Protein AF-A0A2V6BS61-F1 (afdb_monomer)

Mean predicted aligned error: 2.3 Å

pLDDT: mean 97.75, std 1.43, range [87.94, 98.88]

Sequence (142 aa):
MKAAQISKPGGNWELVERDIPEPGPGQVRVKVEACGICHSDVLVKDGLWPGLQYPRVPGHEIAGRVDTVGDRVTNWKKGERVGVGWHGGHDFVCEQCRRGDFGMCINRKVTGIDFDGGYAEYMIAPAEALAVIPDELPAEEA

Solvent-accessible surface area (backbone atoms only — not comparable to full-atom values): 7542 Å² total; per-residue (Å²): 75,54,31,41,28,31,67,42,63,68,44,66,84,41,83,42,79,44,81,80,79,80,43,50,73,41,19,26,20,30,36,46,73,28,53,53,87,60,79,71,48,47,36,57,40,56,54,71,47,91,86,62,59,66,67,31,24,32,30,33,42,24,18,28,27,31,64,43,68,14,53,89,51,81,90,68,56,65,68,44,42,32,30,36,37,54,56,33,31,58,72,70,70,48,74,38,28,66,73,68,40,45,93,63,23,91,69,48,37,35,36,17,50,78,44,52,16,34,39,23,50,56,32,64,42,38,58,86,26,56,39,84,45,66,92,85,55,53,44,88,77,97

Radius of gyration: 14.66 Å; Cα contacts (8 Å, |Δi|>4): 361; chains: 1; bounding box: 36×37×38 Å

Structure (mmCIF, N/CA/C/O backbone):
data_AF-A0A2V6BS61-F1
#
_entry.id   AF-A0A2V6BS61-F1
#
loop_
_atom_site.group_PDB
_atom_site.id
_atom_site.type_symbol
_atom_site.label_atom_id
_atom_site.label_alt_id
_atom_site.label_comp_id
_atom_site.label_asym_id
_atom_site.label_entity_id
_atom_site.label_seq_id
_atom_site.pdbx_PDB_ins_code
_atom_site.Cartn_x
_atom_site.Cartn_y
_atom_site.Cartn_z
_atom_site.occupancy
_atom_site.B_iso_or_equiv
_atom_site.auth_seq_id
_atom_site.auth_comp_id
_atom_site.auth_asym_id
_atom_site.auth_atom_id
_atom_site.pdbx_PDB_model_num
ATOM 1 N N . MET A 1 1 ? 2.908 14.577 4.934 1.00 98.19 1 MET A N 1
ATOM 2 C CA . MET A 1 1 ? 3.343 13.248 5.391 1.00 98.19 1 MET A CA 1
ATOM 3 C C . MET A 1 1 ? 4.563 12.867 4.604 1.00 98.19 1 MET A C 1
ATOM 5 O O . MET A 1 1 ? 4.603 13.073 3.391 1.00 98.19 1 MET A O 1
ATOM 9 N N . LYS A 1 2 ? 5.547 12.315 5.297 1.00 98.75 2 LYS A N 1
ATOM 10 C CA . LYS A 1 2 ? 6.793 11.868 4.696 1.00 98.75 2 LYS A CA 1
ATOM 11 C C . LYS A 1 2 ? 6.579 10.560 3.950 1.00 98.75 2 LYS A C 1
ATOM 13 O O . LYS A 1 2 ? 5.910 9.649 4.440 1.00 98.75 2 LYS A O 1
ATOM 18 N N . ALA A 1 3 ? 7.176 10.478 2.771 1.00 98.81 3 ALA A N 1
ATOM 19 C CA . ALA A 1 3 ? 7.232 9.273 1.962 1.00 98.81 3 ALA A CA 1
ATOM 20 C C . ALA A 1 3 ? 8.607 9.161 1.302 1.00 98.81 3 ALA A C 1
ATOM 22 O O . ALA A 1 3 ? 9.168 10.165 0.866 1.00 98.81 3 ALA A O 1
ATOM 23 N N . ALA A 1 4 ? 9.138 7.946 1.213 1.00 98.56 4 ALA A N 1
ATOM 24 C CA . ALA A 1 4 ? 10.281 7.624 0.378 1.00 98.56 4 ALA A CA 1
ATOM 25 C C . ALA A 1 4 ? 9.767 7.074 -0.958 1.00 98.56 4 ALA A C 1
ATOM 27 O O . ALA A 1 4 ? 9.133 6.020 -1.014 1.00 98.56 4 ALA A O 1
ATOM 28 N N . GLN A 1 5 ? 10.024 7.802 -2.040 1.00 98.44 5 GLN A N 1
ATOM 29 C CA . GLN A 1 5 ? 9.566 7.440 -3.379 1.00 98.44 5 GLN A CA 1
ATOM 30 C C . GLN A 1 5 ? 10.728 7.239 -4.350 1.00 98.44 5 GLN A C 1
ATOM 32 O O . GLN A 1 5 ? 11.849 7.697 -4.124 1.00 98.44 5 GLN A O 1
ATOM 37 N N . ILE A 1 6 ? 10.419 6.596 -5.472 1.00 98.44 6 ILE A N 1
ATOM 38 C CA . ILE A 1 6 ? 11.240 6.572 -6.679 1.00 98.44 6 ILE A CA 1
ATOM 39 C C . ILE A 1 6 ? 10.473 7.318 -7.770 1.00 98.44 6 ILE A C 1
ATOM 41 O O . ILE A 1 6 ? 9.297 7.039 -8.000 1.00 98.44 6 ILE A O 1
ATOM 45 N N . SER A 1 7 ? 11.130 8.255 -8.455 1.00 98.12 7 SER A N 1
ATOM 46 C CA . SER A 1 7 ? 10.489 9.094 -9.483 1.00 98.12 7 SER A CA 1
ATOM 47 C C . SER A 1 7 ? 10.656 8.577 -10.917 1.00 98.12 7 SER A C 1
ATOM 49 O O . SER A 1 7 ? 9.961 9.037 -11.820 1.00 98.12 7 SER A O 1
ATOM 51 N N . LYS A 1 8 ? 11.573 7.630 -11.152 1.00 97.94 8 LYS A N 1
ATOM 52 C CA . LYS A 1 8 ? 11.809 6.984 -12.456 1.00 97.94 8 LYS A CA 1
ATOM 53 C C . LYS A 1 8 ? 12.625 5.690 -12.302 1.00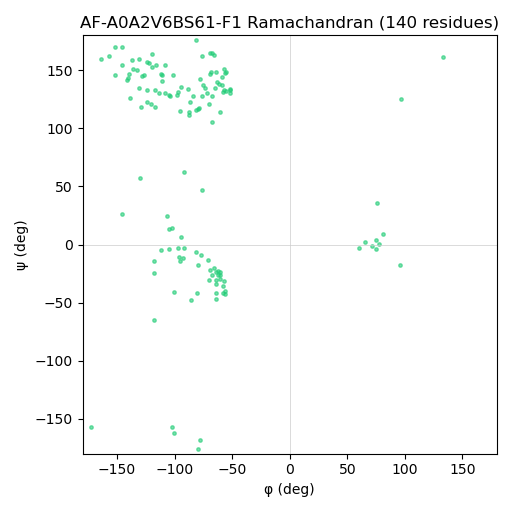 97.94 8 LYS A C 1
ATOM 55 O O . LYS A 1 8 ? 13.362 5.588 -11.318 1.00 97.94 8 LYS A O 1
ATOM 60 N N . PRO A 1 9 ? 12.592 4.763 -13.280 1.00 98.00 9 PRO A N 1
ATOM 61 C CA . PRO A 1 9 ? 13.443 3.571 -13.275 1.00 98.00 9 PRO A CA 1
ATOM 62 C C . PRO A 1 9 ? 14.922 3.915 -13.077 1.00 98.00 9 PRO A C 1
ATOM 64 O O . PRO A 1 9 ? 15.440 4.848 -13.698 1.00 98.00 9 PRO A O 1
ATOM 67 N N . GLY A 1 10 ? 15.599 3.193 -12.186 1.00 97.81 10 GLY A N 1
ATOM 68 C CA . GLY A 1 10 ? 17.002 3.421 -11.842 1.00 97.81 10 GLY A CA 1
ATOM 69 C C . GLY A 1 10 ? 17.258 4.697 -11.025 1.00 97.81 10 GLY A C 1
ATOM 70 O O . GLY A 1 10 ? 18.397 4.935 -10.631 1.00 97.81 10 GLY A O 1
ATOM 71 N N . GLY A 1 11 ? 16.229 5.494 -10.712 1.00 96.62 11 GLY A N 1
ATOM 72 C CA . GLY A 1 11 ? 16.335 6.739 -9.944 1.00 96.62 11 GLY A CA 1
ATOM 73 C C . GLY A 1 11 ? 16.737 6.532 -8.482 1.00 96.62 11 GLY A C 1
ATOM 74 O O . GLY A 1 11 ? 16.681 5.417 -7.973 1.00 96.62 11 GLY A O 1
ATOM 75 N N . ASN A 1 12 ? 17.156 7.601 -7.805 1.00 97.00 12 ASN A N 1
ATOM 76 C CA . ASN A 1 12 ? 17.484 7.556 -6.378 1.00 97.00 12 ASN A CA 1
ATOM 77 C C . ASN A 1 12 ? 16.217 7.533 -5.515 1.00 97.00 12 ASN A C 1
ATOM 79 O O . ASN A 1 12 ? 15.143 7.922 -5.969 1.00 97.00 12 ASN A O 1
ATOM 83 N N . TRP A 1 13 ? 16.380 7.120 -4.260 1.00 96.69 13 TRP A N 1
ATOM 84 C CA . TRP A 1 13 ? 15.373 7.311 -3.223 1.00 96.69 13 TRP A CA 1
ATOM 85 C C . TRP A 1 13 ? 15.222 8.793 -2.894 1.00 96.69 13 TRP A C 1
ATOM 87 O O . TRP A 1 13 ? 16.205 9.477 -2.604 1.00 96.69 13 TRP A O 1
ATOM 97 N N . GLU A 1 14 ? 13.985 9.271 -2.930 1.00 98.44 14 GLU A N 1
ATOM 98 C CA . GLU A 1 14 ? 13.626 10.656 -2.659 1.00 98.44 14 GLU A CA 1
ATOM 99 C C . GLU A 1 14 ? 12.718 10.702 -1.432 1.00 98.44 14 GLU A C 1
ATOM 101 O O . GLU A 1 14 ? 11.621 10.143 -1.447 1.00 98.44 14 GLU A O 1
ATOM 106 N N . LEU A 1 15 ? 13.168 11.374 -0.370 1.00 98.62 15 LEU A N 1
ATOM 107 C CA . LEU A 1 15 ? 12.305 11.701 0.760 1.00 98.62 15 LEU A CA 1
ATOM 108 C C . LEU A 1 15 ? 11.493 12.949 0.406 1.00 98.62 15 LEU A C 1
ATOM 110 O O . LEU A 1 15 ? 12.060 14.025 0.213 1.00 98.62 15 LEU A O 1
ATOM 114 N N . VAL A 1 16 ? 10.175 12.799 0.327 1.00 98.69 16 VAL A N 1
ATOM 115 C CA . VAL A 1 16 ? 9.241 13.856 -0.075 1.00 98.69 16 VAL A CA 1
ATOM 116 C C . VAL A 1 16 ? 8.170 14.081 0.988 1.00 98.69 16 VAL A C 1
ATOM 118 O O . VAL A 1 16 ? 7.862 13.188 1.777 1.00 98.69 16 VAL A O 1
ATOM 121 N N . GLU A 1 17 ? 7.572 15.270 0.978 1.00 98.69 17 GLU A N 1
ATOM 122 C CA . GLU A 1 17 ? 6.322 15.554 1.687 1.00 98.69 17 GLU A CA 1
ATOM 123 C C . GLU A 1 17 ? 5.151 15.442 0.705 1.00 98.69 17 GLU A C 1
ATOM 125 O O . GLU A 1 17 ? 5.188 16.012 -0.387 1.00 98.69 17 GLU A O 1
ATOM 130 N N . ARG A 1 18 ? 4.110 14.705 1.092 1.00 97.75 18 ARG A N 1
ATOM 131 C CA . ARG A 1 18 ? 2.860 14.529 0.337 1.00 97.75 18 ARG A CA 1
ATOM 132 C C . ARG A 1 18 ? 1.653 14.766 1.238 1.00 97.75 18 ARG A C 1
ATOM 134 O O . ARG A 1 18 ? 1.755 14.650 2.462 1.00 97.75 18 ARG A O 1
ATOM 141 N N . ASP A 1 19 ? 0.506 15.053 0.642 1.00 98.31 19 ASP A N 1
ATOM 142 C CA . ASP A 1 19 ? -0.760 15.055 1.373 1.00 98.31 19 ASP A CA 1
ATOM 143 C C . ASP A 1 19 ? -1.084 13.646 1.884 1.00 98.31 19 ASP A C 1
ATOM 145 O O . ASP A 1 19 ? -0.719 12.646 1.258 1.00 98.31 19 ASP A O 1
ATOM 149 N N . ILE A 1 20 ? -1.763 13.559 3.029 1.00 98.50 20 ILE A N 1
ATOM 150 C CA . ILE A 1 20 ? -2.269 12.277 3.528 1.00 98.50 20 ILE A CA 1
ATOM 151 C C . ILE A 1 20 ? -3.421 11.855 2.600 1.00 98.50 20 ILE A C 1
ATOM 153 O O . ILE A 1 20 ? -4.387 12.609 2.478 1.00 98.50 20 ILE A O 1
ATOM 157 N N . PRO A 1 21 ? -3.349 10.689 1.932 1.00 97.25 21 PRO A N 1
ATOM 158 C CA . PRO A 1 21 ? -4.386 10.273 0.991 1.00 97.25 21 PRO A CA 1
ATOM 159 C C . PRO A 1 21 ? -5.685 9.942 1.730 1.00 97.25 21 PRO A C 1
ATOM 161 O O . PRO A 1 21 ? -5.636 9.418 2.837 1.00 97.25 21 PRO A O 1
ATOM 164 N N . GLU A 1 22 ? -6.847 10.190 1.131 1.00 98.25 22 GLU A N 1
ATOM 165 C CA . GLU A 1 22 ? -8.138 9.755 1.684 1.00 98.25 22 GLU A CA 1
ATOM 166 C C . GLU A 1 22 ? -8.553 8.400 1.083 1.00 98.25 22 GLU A C 1
ATOM 168 O O . GLU A 1 22 ? -8.412 8.212 -0.130 1.00 98.25 22 GLU A O 1
ATOM 173 N N . PRO A 1 23 ? -9.047 7.439 1.888 1.00 98.50 23 PRO A N 1
ATOM 174 C CA . PRO A 1 23 ? -9.494 6.153 1.367 1.00 98.50 23 PRO A CA 1
ATOM 175 C C . PRO A 1 23 ? -10.807 6.298 0.586 1.00 98.50 23 PRO A C 1
ATOM 177 O O . PRO A 1 23 ? -11.782 6.868 1.076 1.00 98.50 23 PRO A O 1
ATOM 180 N N . GLY A 1 24 ? -10.852 5.736 -0.622 1.00 98.25 24 GLY A N 1
ATOM 181 C CA . GLY A 1 24 ? -12.083 5.587 -1.396 1.00 98.25 24 GLY A CA 1
ATOM 182 C C . GLY A 1 24 ? -12.940 4.393 -0.947 1.00 98.25 24 GLY A C 1
ATOM 183 O O . GLY A 1 24 ? -12.600 3.690 0.009 1.00 98.25 24 GLY A O 1
ATOM 184 N N . PRO A 1 25 ? -14.055 4.111 -1.647 1.00 98.12 25 PRO A N 1
ATOM 185 C CA . PRO A 1 25 ? -14.900 2.964 -1.334 1.00 98.12 25 PRO A CA 1
ATOM 186 C C . PRO A 1 25 ? -14.129 1.637 -1.377 1.00 98.12 25 PRO A C 1
ATOM 188 O O . PRO A 1 25 ? -13.408 1.369 -2.336 1.00 98.12 25 PRO A O 1
ATOM 191 N N . GLY A 1 26 ? -14.299 0.798 -0.354 1.00 98.06 26 GLY A N 1
ATOM 192 C CA . GLY A 1 26 ? -13.603 -0.484 -0.206 1.00 98.06 26 GLY A CA 1
ATOM 193 C C . GLY A 1 26 ? -12.132 -0.366 0.205 1.00 98.06 26 GLY A C 1
ATOM 194 O O . GLY A 1 26 ? -11.446 -1.381 0.284 1.00 98.06 26 GLY A O 1
ATOM 195 N N . GLN A 1 27 ? -11.633 0.843 0.470 1.00 98.69 27 GLN A N 1
ATOM 196 C CA . GLN A 1 27 ? -10.240 1.076 0.836 1.00 98.69 27 GLN A CA 1
ATOM 197 C C . GLN A 1 27 ? -10.091 1.456 2.307 1.00 98.69 27 GLN A C 1
ATOM 199 O O . GLN A 1 27 ? -10.985 2.022 2.935 1.00 98.69 27 GLN A O 1
ATOM 204 N N . VAL A 1 28 ? -8.915 1.174 2.850 1.00 98.81 28 VAL A N 1
ATOM 205 C CA . VAL A 1 28 ? -8.531 1.492 4.218 1.00 98.81 28 VAL A CA 1
ATOM 206 C C . VAL A 1 28 ? -7.262 2.324 4.187 1.00 98.81 28 VAL A C 1
ATOM 208 O O . VAL A 1 28 ? -6.302 1.972 3.501 1.00 98.81 28 VAL A O 1
ATOM 211 N N . ARG A 1 29 ? -7.246 3.419 4.950 1.00 98.88 29 ARG A N 1
ATOM 212 C CA . ARG A 1 29 ? -6.012 4.135 5.252 1.00 98.88 29 ARG A CA 1
ATOM 213 C C . ARG A 1 29 ? -5.359 3.516 6.472 1.00 98.88 29 ARG A C 1
ATOM 215 O O . ARG A 1 29 ? -5.954 3.482 7.550 1.00 98.88 29 ARG A O 1
ATOM 222 N N . VAL A 1 30 ? -4.121 3.082 6.303 1.00 98.88 30 VAL A N 1
ATOM 223 C CA . VAL A 1 30 ? -3.282 2.539 7.368 1.00 98.88 30 VAL A CA 1
ATOM 224 C C . VAL A 1 30 ? -2.247 3.592 7.738 1.00 98.88 30 VAL A C 1
ATOM 226 O O . VAL A 1 30 ? -1.563 4.119 6.863 1.00 98.88 30 VAL A O 1
ATOM 229 N N . LYS A 1 31 ? -2.138 3.905 9.030 1.00 98.88 31 LYS A N 1
ATOM 230 C CA . LYS A 1 31 ? -0.977 4.600 9.584 1.00 98.88 31 LYS A CA 1
ATOM 231 C C . LYS A 1 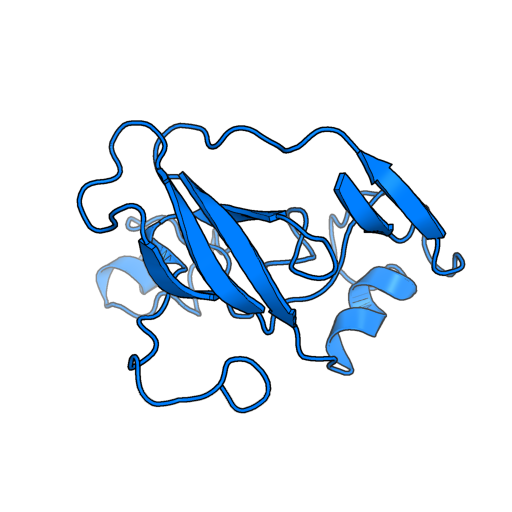31 ? 0.130 3.569 9.769 1.00 98.88 31 LYS A C 1
ATOM 233 O O . LYS A 1 31 ? -0.049 2.622 10.536 1.00 98.88 31 LYS A O 1
ATOM 238 N N . VAL A 1 32 ? 1.230 3.745 9.051 1.00 98.88 32 VAL A N 1
ATOM 239 C CA . VAL A 1 32 ? 2.355 2.806 9.056 1.00 98.88 32 VAL A CA 1
ATOM 240 C C . VAL A 1 32 ? 3.155 2.997 10.342 1.00 98.88 32 VAL A C 1
ATOM 242 O O . VAL A 1 32 ? 3.527 4.118 10.687 1.00 98.88 32 VAL A O 1
ATOM 245 N N . GLU A 1 33 ? 3.394 1.903 11.061 1.00 98.62 33 GLU A N 1
ATOM 246 C CA . GLU A 1 33 ? 4.243 1.876 12.259 1.00 98.62 33 GLU A CA 1
ATOM 247 C C . GLU A 1 33 ? 5.633 1.328 11.910 1.00 98.62 33 GLU A C 1
ATOM 249 O O . GLU A 1 33 ? 6.639 1.894 12.331 1.00 98.62 33 GLU A O 1
ATOM 254 N N . ALA A 1 34 ? 5.681 0.286 11.074 1.00 98.62 34 ALA A N 1
ATOM 255 C CA . ALA A 1 34 ? 6.897 -0.272 10.496 1.00 98.62 34 ALA A CA 1
ATOM 256 C C . ALA A 1 34 ? 6.634 -0.798 9.074 1.00 98.62 34 ALA A C 1
ATOM 258 O O . ALA A 1 34 ? 5.509 -1.165 8.726 1.00 98.62 34 ALA A O 1
ATOM 259 N N . CYS A 1 35 ? 7.680 -0.839 8.249 1.00 98.75 35 CYS A N 1
ATOM 260 C CA . CYS A 1 35 ? 7.661 -1.539 6.970 1.00 98.75 35 CYS A CA 1
ATOM 261 C C . CYS A 1 35 ? 8.988 -2.276 6.781 1.00 98.75 35 CYS A C 1
ATOM 263 O O . CYS A 1 35 ? 10.052 -1.656 6.865 1.00 98.75 35 CYS A O 1
ATOM 265 N N . GLY A 1 36 ? 8.915 -3.577 6.515 1.00 98.50 36 GLY A N 1
ATOM 266 C CA . GLY A 1 36 ? 10.064 -4.387 6.127 1.00 98.50 36 GLY A CA 1
ATOM 267 C C . GLY A 1 36 ? 10.635 -3.971 4.769 1.00 98.50 36 GLY A C 1
ATOM 268 O O . GLY A 1 36 ? 9.993 -3.249 3.998 1.00 98.50 36 GLY A O 1
ATOM 269 N N . ILE A 1 37 ? 11.872 -4.403 4.506 1.00 97.94 37 ILE A N 1
ATOM 270 C CA . ILE A 1 37 ? 12.582 -4.163 3.247 1.00 97.94 37 ILE A CA 1
ATOM 271 C C . ILE A 1 37 ? 12.923 -5.504 2.619 1.00 97.94 37 ILE A C 1
ATOM 273 O O . ILE A 1 37 ? 13.698 -6.279 3.184 1.00 97.94 37 ILE A O 1
ATOM 277 N N . CYS A 1 38 ? 12.431 -5.725 1.402 1.00 96.94 38 CYS A N 1
ATOM 278 C CA . CYS A 1 38 ? 12.669 -6.956 0.665 1.00 96.94 38 CYS A CA 1
ATOM 279 C C . CYS A 1 38 ? 13.342 -6.687 -0.680 1.00 96.94 38 CYS A C 1
ATOM 281 O O . CYS A 1 38 ? 13.227 -5.616 -1.277 1.00 96.94 38 CYS A O 1
ATOM 283 N N . HIS A 1 39 ? 14.045 -7.691 -1.207 1.00 97.88 39 HIS A N 1
ATOM 284 C CA . HIS A 1 39 ? 14.700 -7.576 -2.510 1.00 97.88 39 HIS A CA 1
ATOM 285 C C . HIS A 1 39 ? 13.702 -7.294 -3.646 1.00 97.88 39 HIS A C 1
ATOM 287 O O . HIS A 1 39 ? 14.056 -6.674 -4.643 1.00 97.88 39 HIS A O 1
ATOM 293 N N . SER A 1 40 ? 12.440 -7.697 -3.497 1.00 97.81 40 SER A N 1
ATOM 294 C CA . SER A 1 40 ? 11.361 -7.390 -4.442 1.00 97.81 40 SER A CA 1
ATOM 295 C C . SER A 1 40 ? 11.103 -5.889 -4.615 1.00 97.81 40 SER A C 1
ATOM 297 O O . SER A 1 40 ? 10.646 -5.492 -5.684 1.00 97.81 40 SER A O 1
ATOM 299 N N . ASP A 1 41 ? 11.460 -5.025 -3.658 1.00 97.38 41 ASP A N 1
ATOM 300 C CA . ASP A 1 41 ? 11.353 -3.570 -3.846 1.00 97.38 41 ASP A CA 1
ATOM 301 C C . ASP A 1 41 ? 12.304 -3.050 -4.942 1.00 97.38 41 ASP A C 1
ATOM 303 O O . ASP A 1 41 ? 12.050 -2.005 -5.553 1.00 97.38 41 ASP A O 1
ATOM 307 N N . VAL A 1 42 ? 13.355 -3.813 -5.281 1.00 96.75 42 VAL A N 1
ATOM 308 C CA . VAL A 1 42 ? 14.234 -3.522 -6.426 1.00 96.75 42 VAL A CA 1
ATOM 309 C C . VAL A 1 42 ? 13.453 -3.523 -7.743 1.00 96.75 42 VAL A C 1
ATOM 311 O O . VAL A 1 42 ? 13.771 -2.748 -8.644 1.00 96.75 42 VAL A O 1
ATOM 314 N N . LEU A 1 43 ? 12.372 -4.305 -7.850 1.00 97.75 43 LEU A N 1
ATOM 315 C CA . LEU A 1 43 ? 11.511 -4.312 -9.038 1.00 97.75 43 LEU A CA 1
ATOM 316 C C . LEU A 1 43 ? 10.936 -2.919 -9.319 1.00 97.75 43 LEU A C 1
ATOM 318 O O . LEU A 1 43 ? 10.819 -2.521 -10.479 1.00 97.75 43 LEU A O 1
ATOM 322 N N . VAL A 1 44 ? 10.628 -2.165 -8.260 1.00 97.81 44 VAL A N 1
ATOM 323 C CA . VAL A 1 44 ? 10.154 -0.782 -8.356 1.00 97.81 44 VAL A CA 1
ATOM 324 C C . VAL A 1 44 ? 11.310 0.182 -8.567 1.00 97.81 44 VAL A C 1
ATOM 326 O O . VAL A 1 44 ? 11.216 1.088 -9.388 1.00 97.81 44 VAL A O 1
ATOM 329 N N . LYS A 1 45 ? 12.428 -0.014 -7.868 1.00 97.75 45 LYS A N 1
ATOM 330 C CA . LYS A 1 45 ? 13.629 0.818 -8.012 1.00 97.75 45 LYS A CA 1
ATOM 331 C C . LYS A 1 45 ? 14.174 0.823 -9.445 1.00 97.75 45 LYS A C 1
ATOM 333 O O . LYS A 1 45 ? 14.545 1.887 -9.943 1.00 97.75 45 LYS A O 1
ATOM 338 N N . ASP A 1 46 ? 14.188 -0.330 -10.107 1.00 98.00 46 ASP A N 1
ATOM 339 C CA . ASP A 1 46 ? 14.811 -0.520 -11.422 1.00 98.00 46 ASP A CA 1
ATOM 340 C C . ASP A 1 46 ? 13.804 -0.610 -12.581 1.00 98.00 46 ASP A C 1
ATOM 342 O O . ASP A 1 46 ? 14.204 -0.635 -13.742 1.00 98.00 46 ASP A O 1
ATOM 346 N N . GLY A 1 47 ? 12.498 -0.589 -12.297 1.00 97.56 47 GLY A N 1
ATOM 347 C CA . GLY A 1 47 ? 11.454 -0.559 -13.329 1.00 97.56 47 GLY A CA 1
ATOM 348 C C . GLY A 1 47 ? 11.230 -1.891 -14.029 1.00 97.56 47 GLY A C 1
ATOM 349 O O . GLY A 1 47 ? 10.951 -1.927 -15.225 1.00 97.56 47 GLY A O 1
ATOM 350 N N . LEU A 1 48 ? 11.359 -2.989 -13.286 1.00 97.44 48 LEU A N 1
ATOM 351 C CA . LEU A 1 48 ? 11.341 -4.352 -13.819 1.00 97.44 48 LEU A CA 1
ATOM 352 C C . LEU A 1 48 ? 9.943 -4.989 -13.825 1.00 97.44 48 LEU A C 1
ATOM 354 O O . LEU A 1 48 ? 9.786 -6.110 -14.307 1.00 97.44 48 LEU A O 1
ATOM 358 N N . TRP A 1 49 ? 8.924 -4.300 -13.301 1.00 96.38 49 TRP A N 1
ATOM 359 C CA . TRP A 1 49 ? 7.551 -4.804 -13.271 1.00 96.38 49 TRP A CA 1
ATOM 360 C C . TRP A 1 49 ? 6.692 -4.242 -14.419 1.00 96.38 49 TRP A C 1
ATOM 362 O O . TRP A 1 49 ? 6.621 -3.019 -14.583 1.00 96.38 49 TRP A O 1
ATOM 372 N N . PRO A 1 50 ? 5.987 -5.088 -15.198 1.00 93.25 50 PRO A N 1
ATOM 373 C CA . PRO A 1 50 ? 5.127 -4.625 -16.285 1.00 93.25 50 PRO A CA 1
ATOM 374 C C . PRO A 1 50 ? 4.036 -3.659 -15.813 1.00 93.25 50 PRO A C 1
ATOM 376 O O . PRO A 1 50 ? 3.310 -3.938 -14.864 1.00 93.25 50 PRO A O 1
ATOM 379 N N . GLY A 1 51 ? 3.889 -2.530 -16.509 1.00 91.75 51 GLY A N 1
ATOM 380 C CA . GLY A 1 51 ? 2.841 -1.545 -16.223 1.00 91.75 51 GLY A CA 1
ATOM 381 C C . GLY A 1 51 ? 3.099 -0.644 -15.010 1.00 91.75 51 GLY A C 1
ATOM 382 O O . GLY A 1 51 ? 2.270 0.226 -14.744 1.00 91.75 51 GLY A O 1
ATOM 383 N N . LEU A 1 52 ? 4.234 -0.791 -14.315 1.00 96.31 52 LEU A N 1
ATOM 384 C CA . LEU A 1 52 ? 4.625 0.084 -13.208 1.00 96.31 52 LEU A CA 1
ATOM 385 C C . LEU A 1 52 ? 4.638 1.561 -13.638 1.00 96.31 52 LEU A C 1
ATOM 387 O O . LEU A 1 52 ? 5.198 1.916 -14.675 1.00 96.31 52 LEU A O 1
ATOM 391 N N . GLN A 1 53 ? 4.025 2.415 -12.819 1.00 97.44 53 GLN A N 1
ATOM 392 C CA . GLN A 1 53 ? 3.958 3.863 -13.018 1.00 97.44 53 GLN A CA 1
ATOM 393 C C . GLN A 1 53 ? 4.780 4.582 -11.951 1.00 97.44 53 GLN A C 1
ATOM 395 O O . GLN A 1 53 ? 4.833 4.132 -10.809 1.00 97.44 53 GLN A O 1
ATOM 400 N N . TYR A 1 54 ? 5.377 5.711 -12.327 1.00 98.31 54 TYR A N 1
ATOM 401 C CA . TYR A 1 54 ? 6.154 6.573 -11.437 1.00 98.31 54 TYR A CA 1
ATOM 402 C C . TYR A 1 54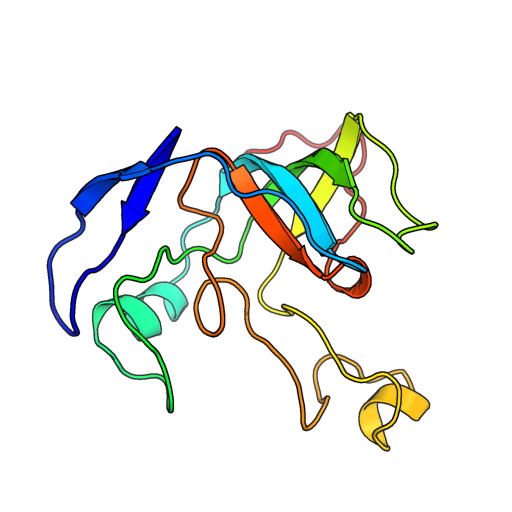 ? 5.533 7.982 -11.357 1.00 98.31 54 TYR A C 1
ATOM 404 O O . TYR A 1 54 ? 4.911 8.409 -12.333 1.00 98.31 54 TYR A O 1
ATOM 412 N N . PRO A 1 55 ? 5.723 8.731 -10.252 1.00 98.19 55 PRO A N 1
ATOM 413 C CA . PRO A 1 55 ? 6.440 8.330 -9.040 1.00 98.19 55 PRO A CA 1
ATOM 414 C C . PRO A 1 55 ? 5.701 7.230 -8.269 1.00 98.19 55 PRO A C 1
ATOM 416 O O . PRO A 1 55 ? 4.473 7.163 -8.294 1.00 98.19 55 PRO A O 1
ATOM 419 N N . ARG A 1 56 ? 6.460 6.362 -7.595 1.00 98.50 56 ARG A N 1
ATOM 420 C CA . ARG A 1 56 ? 5.926 5.268 -6.777 1.00 98.50 56 ARG A CA 1
ATOM 421 C C . ARG A 1 56 ? 6.590 5.270 -5.414 1.00 98.50 56 ARG A C 1
ATOM 423 O O . ARG A 1 56 ? 7.813 5.361 -5.329 1.00 98.50 56 ARG A O 1
ATOM 430 N N . VAL A 1 57 ? 5.781 5.120 -4.372 1.00 98.69 57 VAL A N 1
ATOM 431 C CA . VAL A 1 57 ? 6.232 4.726 -3.033 1.00 98.69 57 VAL A CA 1
ATOM 432 C C . VAL A 1 57 ? 6.254 3.192 -2.978 1.00 98.69 57 VAL A C 1
ATOM 434 O O . VAL A 1 57 ? 5.190 2.591 -3.107 1.00 98.69 57 VAL A O 1
ATOM 437 N N . PRO A 1 58 ? 7.421 2.540 -2.851 1.00 98.44 58 PRO A N 1
ATOM 438 C CA . PRO A 1 58 ? 7.531 1.085 -2.689 1.00 98.44 58 PRO A CA 1
ATOM 439 C C . PRO A 1 58 ? 7.209 0.630 -1.249 1.00 98.44 58 PRO A C 1
ATOM 441 O O . PRO A 1 58 ? 6.706 1.415 -0.442 1.00 98.44 58 PRO A O 1
ATOM 444 N N . GLY A 1 59 ? 7.504 -0.633 -0.923 1.00 98.44 59 GLY A N 1
ATOM 445 C CA . GLY A 1 59 ? 7.268 -1.228 0.395 1.00 98.44 59 GLY A CA 1
ATOM 446 C C . GLY A 1 59 ? 5.957 -2.010 0.453 1.00 98.44 59 GLY A C 1
ATOM 447 O O . GLY A 1 59 ? 4.889 -1.487 0.133 1.00 98.44 59 GLY A O 1
ATOM 448 N N . HIS A 1 60 ? 6.040 -3.277 0.847 1.00 98.75 60 HIS A N 1
ATOM 449 C CA . HIS A 1 60 ? 4.923 -4.233 0.830 1.00 98.75 60 HIS A CA 1
ATOM 450 C C . HIS A 1 60 ? 4.989 -5.234 1.995 1.00 98.75 60 HIS A C 1
ATOM 452 O O . HIS A 1 60 ? 4.492 -6.352 1.888 1.00 98.75 60 HIS A O 1
ATOM 458 N N . GLU A 1 61 ? 5.621 -4.825 3.094 1.00 98.69 61 GLU A N 1
ATOM 459 C CA . GLU A 1 61 ? 5.767 -5.591 4.336 1.00 98.69 61 GLU A CA 1
ATOM 460 C C . GLU A 1 61 ? 5.358 -4.698 5.514 1.00 98.69 61 GLU A C 1
ATOM 462 O O . GLU A 1 61 ? 6.163 -4.365 6.377 1.00 98.69 61 GLU A O 1
ATOM 467 N N . ILE A 1 62 ? 4.125 -4.190 5.474 1.00 98.75 62 ILE A N 1
ATOM 468 C CA . ILE A 1 62 ? 3.641 -3.145 6.379 1.00 98.75 62 ILE A CA 1
ATOM 469 C C . ILE A 1 62 ? 3.061 -3.765 7.640 1.00 98.75 62 ILE A C 1
ATOM 471 O O . ILE A 1 62 ? 2.190 -4.625 7.540 1.00 98.75 62 ILE A O 1
ATOM 475 N N . ALA A 1 63 ? 3.430 -3.211 8.793 1.00 98.81 63 ALA A N 1
ATOM 476 C CA . ALA A 1 63 ? 2.695 -3.328 10.044 1.00 98.81 63 ALA A CA 1
ATOM 477 C C . ALA A 1 63 ? 2.223 -1.936 10.490 1.00 98.81 63 ALA A C 1
ATOM 479 O O . ALA A 1 63 ? 2.974 -0.953 10.471 1.00 98.81 63 ALA A O 1
ATOM 480 N N . GLY A 1 64 ? 0.957 -1.825 10.883 1.00 98.56 64 GLY A N 1
ATOM 481 C CA . GLY A 1 64 ? 0.409 -0.550 11.320 1.00 98.56 64 GLY A CA 1
ATOM 482 C C . GLY A 1 64 ? -0.994 -0.641 11.888 1.00 98.56 64 GLY A C 1
ATOM 483 O O . GLY A 1 64 ? -1.445 -1.692 12.349 1.00 98.56 64 GLY A O 1
ATOM 484 N N . ARG A 1 65 ? -1.698 0.492 11.860 1.00 98.62 65 ARG A N 1
ATOM 485 C CA . ARG A 1 65 ? -3.067 0.605 12.374 1.00 98.62 65 ARG A CA 1
ATOM 486 C C . ARG A 1 65 ? -4.001 1.226 11.367 1.00 98.62 65 ARG A C 1
ATOM 488 O O . ARG A 1 65 ? -3.637 2.173 10.671 1.00 98.62 65 ARG A O 1
ATOM 495 N N . VAL A 1 66 ? -5.240 0.756 11.360 1.00 98.81 66 VAL A N 1
ATOM 496 C CA . VAL A 1 66 ? -6.324 1.409 10.628 1.00 98.81 66 VAL A CA 1
ATOM 497 C C . VAL A 1 66 ? -6.503 2.828 11.171 1.00 98.81 66 VAL A C 1
ATOM 499 O O . VAL A 1 66 ? -6.903 3.022 12.319 1.00 98.81 66 VAL A O 1
ATOM 502 N N . ASP A 1 67 ? -6.221 3.833 10.349 1.00 98.81 67 ASP A N 1
ATOM 503 C CA . ASP A 1 67 ? -6.442 5.237 10.695 1.00 98.81 67 ASP A CA 1
ATOM 504 C C . ASP A 1 67 ? -7.876 5.667 10.369 1.00 98.81 67 ASP A C 1
ATOM 506 O O . ASP A 1 67 ? -8.550 6.287 11.196 1.00 98.81 67 ASP A O 1
ATOM 510 N N . THR A 1 68 ? -8.334 5.329 9.161 1.00 98.69 68 THR A N 1
ATOM 511 C CA . THR A 1 68 ? -9.656 5.670 8.620 1.00 98.69 68 THR A CA 1
ATOM 512 C C . THR A 1 68 ? -10.077 4.604 7.608 1.00 98.69 68 THR A C 1
ATOM 514 O O . THR A 1 68 ? -9.239 4.052 6.896 1.00 98.69 68 THR A O 1
ATOM 517 N N . VAL A 1 69 ? -11.375 4.315 7.530 1.00 98.75 69 VAL A N 1
ATOM 518 C CA . VAL A 1 69 ? -11.954 3.397 6.539 1.00 98.75 69 VAL A CA 1
ATOM 519 C C . VAL A 1 69 ? -12.805 4.182 5.548 1.00 98.75 69 VAL A C 1
ATOM 521 O O . VAL A 1 69 ? -13.486 5.128 5.942 1.00 98.75 69 VAL A O 1
ATOM 524 N N . GLY A 1 70 ? -12.746 3.810 4.273 1.00 98.44 70 GLY A N 1
ATOM 525 C CA . GLY A 1 70 ? -13.606 4.374 3.241 1.00 98.44 70 GLY A CA 1
ATOM 526 C C . GLY A 1 70 ? -14.990 3.726 3.216 1.00 98.44 70 GLY A C 1
ATOM 527 O O . GLY A 1 70 ? -15.277 2.759 3.929 1.00 98.44 70 GLY A O 1
ATOM 528 N N . ASP A 1 71 ? -15.862 4.247 2.355 1.00 97.88 71 ASP A N 1
ATOM 529 C CA . ASP A 1 71 ? -17.228 3.744 2.203 1.00 97.88 71 ASP A CA 1
ATOM 530 C C . ASP A 1 71 ? -17.261 2.239 1.893 1.00 97.88 71 ASP A C 1
ATOM 532 O O . ASP A 1 71 ? -16.404 1.710 1.190 1.00 97.88 71 ASP A O 1
ATOM 536 N N . ARG A 1 72 ? -18.306 1.536 2.3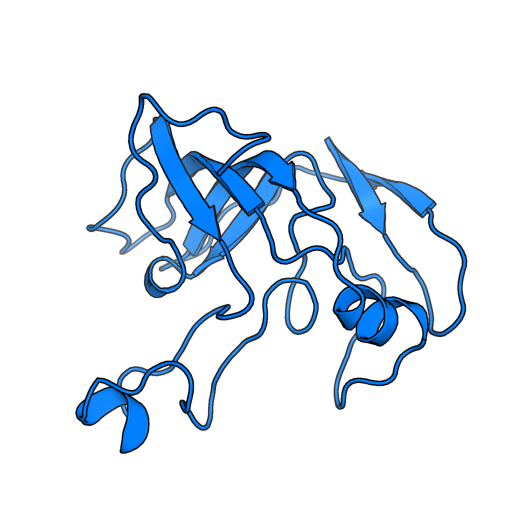44 1.00 96.12 72 ARG A N 1
ATOM 537 C CA . ARG A 1 72 ? -18.525 0.091 2.101 1.00 96.12 72 ARG A CA 1
ATOM 538 C C . ARG A 1 72 ? -17.500 -0.854 2.744 1.00 96.12 72 ARG A C 1
ATOM 540 O O . ARG A 1 72 ? -17.644 -2.063 2.587 1.00 96.12 72 ARG A O 1
ATOM 547 N N . VAL A 1 73 ? -16.526 -0.350 3.501 1.00 98.06 73 VAL A N 1
ATOM 548 C CA . VAL A 1 73 ? -15.689 -1.187 4.368 1.00 98.06 73 VAL A CA 1
ATOM 549 C C . VAL A 1 73 ? -16.469 -1.516 5.639 1.00 98.06 73 VAL A C 1
ATOM 551 O O . VAL A 1 73 ? -16.837 -0.625 6.400 1.00 98.06 73 VAL A O 1
ATOM 554 N N . THR A 1 74 ? -16.739 -2.800 5.868 1.00 96.50 74 THR A N 1
ATOM 555 C CA . THR A 1 74 ? -17.515 -3.270 7.034 1.00 96.50 74 THR A CA 1
ATOM 556 C C . THR A 1 74 ? -16.727 -4.192 7.959 1.00 96.50 74 THR A C 1
ATOM 558 O O . THR A 1 74 ? -17.168 -4.467 9.071 1.00 96.50 74 THR A O 1
ATOM 561 N N . ASN A 1 75 ? -15.586 -4.698 7.496 1.00 96.06 75 ASN A N 1
ATOM 562 C CA . ASN A 1 75 ? -14.753 -5.686 8.178 1.00 96.06 75 ASN A CA 1
ATOM 563 C C . ASN A 1 75 ? -13.574 -5.080 8.955 1.00 96.06 75 ASN A C 1
ATOM 565 O O . ASN A 1 75 ? -12.875 -5.835 9.618 1.00 96.06 75 ASN A O 1
ATOM 569 N N . TRP A 1 76 ? -13.378 -3.758 8.893 1.00 98.31 76 TRP A N 1
ATOM 570 C CA . TRP A 1 76 ? -12.300 -3.050 9.589 1.00 98.31 76 TRP A CA 1
ATOM 571 C C . TRP A 1 76 ? -12.806 -1.809 10.313 1.00 98.31 76 TRP A C 1
ATOM 573 O O . TRP A 1 76 ? -13.766 -1.164 9.880 1.00 98.31 76 TRP A O 1
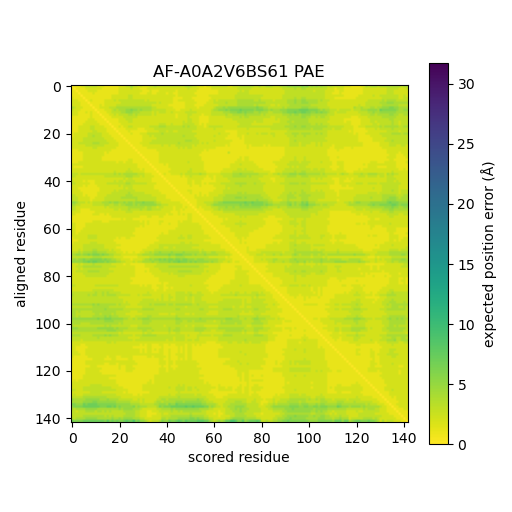ATOM 583 N N . LYS A 1 77 ? -12.134 -1.453 11.406 1.00 98.06 77 LYS A N 1
ATOM 584 C CA . LYS A 1 77 ? -12.435 -0.292 12.244 1.00 98.06 77 LYS A CA 1
ATOM 585 C C . LYS A 1 77 ? -11.161 0.453 12.610 1.00 98.06 77 LYS A C 1
ATOM 587 O O . LYS A 1 77 ? -10.089 -0.126 12.752 1.00 98.06 77 LYS A O 1
ATOM 592 N N . LYS A 1 78 ? -11.299 1.762 12.823 1.00 98.38 78 LYS A N 1
ATOM 593 C CA . LYS A 1 78 ? -10.210 2.618 13.303 1.00 98.38 78 LYS A CA 1
ATOM 594 C C . LYS A 1 78 ? -9.562 2.043 14.569 1.00 98.38 78 LYS A C 1
ATOM 596 O O . LYS A 1 78 ? -10.262 1.711 15.521 1.00 98.38 78 LYS A O 1
ATOM 601 N N . GLY A 1 79 ? -8.232 2.008 14.583 1.00 98.19 79 GLY A N 1
ATOM 602 C CA . GLY A 1 79 ? -7.400 1.564 15.701 1.00 98.19 79 GLY A CA 1
ATOM 603 C C . GLY A 1 79 ? -6.951 0.103 15.633 1.00 98.19 79 GLY A C 1
ATOM 604 O O . GLY A 1 79 ? -5.970 -0.235 16.300 1.00 98.19 79 GLY A O 1
ATOM 605 N N . GLU A 1 80 ? -7.608 -0.734 14.822 1.00 98.25 80 GLU A N 1
ATOM 606 C CA . GLU A 1 80 ? -7.238 -2.145 14.656 1.00 98.25 80 GLU A CA 1
ATOM 607 C C . GLU A 1 80 ? -5.836 -2.282 14.057 1.00 98.25 80 GLU A C 1
ATOM 609 O O . GLU A 1 80 ? -5.450 -1.510 13.171 1.00 98.25 80 GLU A O 1
ATOM 614 N N . ARG A 1 81 ? -5.070 -3.257 14.560 1.00 98.38 81 ARG A N 1
ATOM 615 C CA . ARG A 1 81 ? -3.719 -3.552 14.083 1.00 98.38 81 ARG A CA 1
ATOM 616 C C . ARG A 1 81 ? -3.764 -4.458 12.874 1.00 98.38 81 ARG A C 1
ATOM 618 O O . ARG A 1 81 ? -4.405 -5.512 12.895 1.00 98.38 81 ARG A O 1
ATOM 625 N N . VAL A 1 82 ? -3.079 -4.027 11.824 1.00 98.69 82 VAL A N 1
ATOM 626 C CA . VAL A 1 82 ? -3.175 -4.656 10.515 1.00 98.69 82 VAL A CA 1
ATOM 627 C C . VAL A 1 82 ? -1.829 -4.734 9.826 1.00 98.69 82 VAL A C 1
ATOM 629 O O . VAL A 1 82 ? -1.003 -3.825 9.929 1.00 98.69 82 VAL A O 1
ATOM 632 N N . GLY A 1 83 ? -1.643 -5.836 9.112 1.00 98.62 83 GLY A N 1
ATOM 633 C CA . GLY A 1 83 ? -0.548 -6.048 8.189 1.00 98.62 83 GLY A CA 1
ATOM 634 C C . GLY A 1 83 ? -1.014 -5.843 6.757 1.00 98.62 83 GLY A C 1
ATOM 635 O O . GLY A 1 83 ? -2.155 -6.173 6.423 1.00 98.62 83 GLY A O 1
ATOM 636 N N . VAL A 1 84 ? -0.140 -5.323 5.900 1.00 98.69 84 VAL A N 1
ATOM 637 C CA . VAL A 1 84 ? -0.371 -5.279 4.451 1.00 98.69 84 VAL A CA 1
ATOM 638 C C . VAL A 1 84 ? 0.852 -5.855 3.754 1.00 98.69 84 VAL A C 1
ATOM 640 O O . VAL A 1 84 ? 1.960 -5.343 3.894 1.00 98.69 84 VAL A O 1
ATOM 643 N N . GLY A 1 85 ? 0.634 -6.948 3.027 1.00 98.38 85 GLY A N 1
ATOM 644 C CA . GLY A 1 85 ? 1.689 -7.689 2.347 1.00 98.38 85 GLY A CA 1
ATOM 645 C C . GLY A 1 85 ? 1.781 -7.391 0.849 1.00 98.38 85 GLY A C 1
ATOM 646 O O . GLY A 1 85 ? 1.18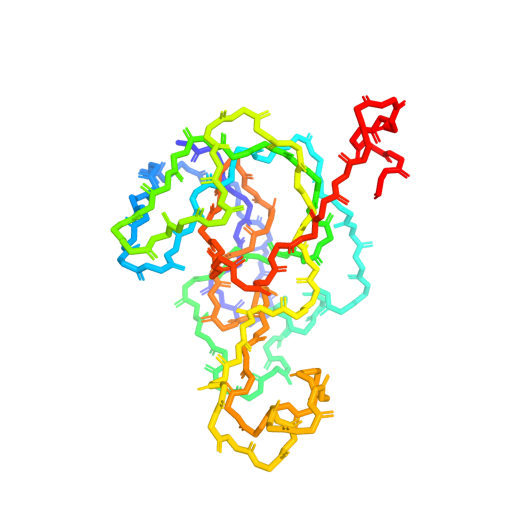4 -6.449 0.323 1.00 98.38 85 GLY A O 1
ATOM 647 N N . TRP A 1 86 ? 2.455 -8.298 0.137 1.00 98.19 86 TRP A N 1
ATOM 648 C CA . TRP A 1 86 ? 2.519 -8.329 -1.329 1.00 98.19 86 TRP A CA 1
ATOM 649 C C . TRP A 1 86 ? 1.138 -8.399 -1.997 1.00 98.19 86 TRP A C 1
ATOM 651 O O . TRP A 1 86 ? 0.907 -7.769 -3.027 1.00 98.19 86 TRP A O 1
ATOM 661 N N . HIS A 1 87 ? 0.214 -9.181 -1.433 1.00 98.06 87 HIS A N 1
ATOM 662 C CA . HIS A 1 87 ? -1.156 -9.266 -1.931 1.00 98.06 87 HIS A CA 1
ATOM 663 C C . HIS A 1 87 ? -1.864 -7.927 -1.699 1.00 98.06 87 HIS A C 1
ATOM 665 O O . HIS A 1 87 ? -2.220 -7.605 -0.572 1.00 98.06 87 HIS A O 1
ATOM 671 N N . GLY A 1 88 ? -2.056 -7.162 -2.774 1.00 97.56 88 GLY A N 1
ATOM 672 C CA . GLY A 1 88 ? -2.614 -5.813 -2.745 1.00 97.56 88 GLY A CA 1
ATOM 673 C C . GLY A 1 88 ? -4.059 -5.721 -3.228 1.00 97.56 88 GLY A C 1
ATOM 674 O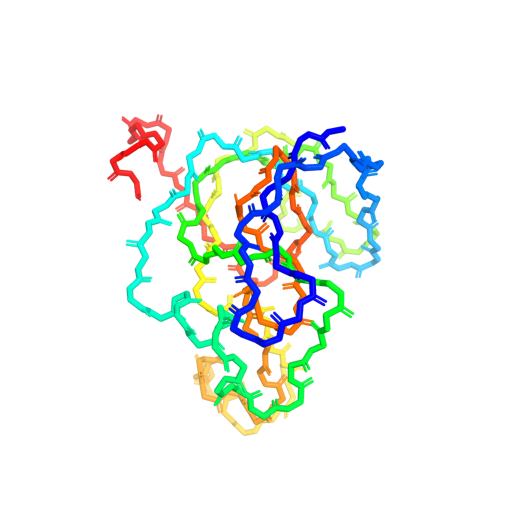 O . GLY A 1 88 ? -4.497 -4.618 -3.527 1.00 97.56 88 GLY A O 1
ATOM 675 N N . GLY A 1 89 ? -4.780 -6.839 -3.370 1.00 97.38 89 GLY A N 1
ATOM 676 C CA . GLY A 1 89 ? -6.197 -6.866 -3.760 1.00 97.38 89 GLY A CA 1
ATOM 677 C C . GLY A 1 89 ? -6.528 -7.886 -4.851 1.00 97.38 89 GLY A C 1
ATOM 678 O O . GLY A 1 89 ? -5.650 -8.354 -5.587 1.00 97.38 89 GLY A O 1
ATOM 679 N N . HIS A 1 90 ? -7.813 -8.226 -4.956 1.00 98.06 90 HIS A N 1
ATOM 680 C CA . HIS A 1 90 ? -8.340 -9.229 -5.886 1.00 98.06 90 HIS A CA 1
ATOM 681 C C . HIS A 1 90 ? -9.801 -8.944 -6.285 1.00 98.06 90 HIS A C 1
ATOM 683 O O . HIS A 1 90 ? -10.442 -8.061 -5.732 1.00 98.06 90 HIS A O 1
ATOM 689 N N . ASP A 1 91 ? -10.338 -9.667 -7.277 1.00 97.06 91 ASP A N 1
ATOM 690 C CA . ASP A 1 91 ? -11.611 -9.298 -7.924 1.00 97.06 91 ASP A CA 1
ATOM 691 C C . ASP A 1 91 ? -12.866 -10.002 -7.389 1.00 97.06 91 ASP A C 1
ATOM 693 O O . ASP A 1 91 ? -13.973 -9.627 -7.767 1.00 97.06 91 ASP A O 1
ATOM 697 N N . PHE A 1 92 ? -12.710 -11.035 -6.556 1.00 97.12 92 PHE A N 1
ATOM 698 C CA . PHE A 1 92 ? -13.781 -11.911 -6.051 1.00 97.12 92 PHE A CA 1
ATOM 699 C C . PHE A 1 92 ? -14.583 -12.698 -7.104 1.00 97.12 92 PHE A C 1
ATOM 701 O O . PHE A 1 92 ? -15.433 -13.512 -6.738 1.00 97.12 92 PHE A O 1
ATOM 708 N N . VAL A 1 93 ? -14.327 -12.512 -8.399 1.00 98.12 93 VAL A N 1
ATOM 709 C CA . VAL A 1 93 ? -15.182 -13.030 -9.477 1.00 98.12 93 VAL A CA 1
ATOM 710 C C . VAL A 1 93 ? -14.479 -14.020 -10.392 1.00 98.12 93 VAL A C 1
ATOM 712 O O . VAL A 1 93 ? -15.168 -14.847 -10.994 1.00 98.12 93 VAL A O 1
ATOM 715 N N . CYS A 1 94 ? -13.148 -13.987 -10.504 1.00 98.31 94 CYS A N 1
ATOM 716 C CA . CYS A 1 94 ? -12.412 -14.954 -11.317 1.00 98.31 94 CYS A CA 1
ATOM 717 C C . CYS A 1 94 ? -12.444 -16.364 -10.706 1.00 98.31 94 CYS A C 1
ATOM 719 O O . CYS A 1 94 ? -12.804 -16.558 -9.544 1.00 98.31 94 CYS A O 1
ATOM 721 N N . GLU A 1 95 ? -12.079 -17.377 -11.495 1.00 98.38 95 GLU A N 1
ATOM 722 C CA . GLU A 1 95 ? -12.089 -18.776 -11.045 1.00 98.38 95 GLU A CA 1
ATOM 723 C C . GLU A 1 95 ? -11.239 -18.985 -9.785 1.00 98.38 95 GLU A C 1
ATOM 725 O O . GLU A 1 95 ? -11.684 -19.640 -8.844 1.00 98.38 95 GLU A O 1
ATOM 730 N N . GLN A 1 96 ? -10.059 -18.367 -9.740 1.00 98.38 96 GLN A N 1
ATOM 731 C CA . GLN A 1 96 ? -9.115 -18.429 -8.630 1.00 98.38 96 GLN A CA 1
ATOM 732 C C . GLN A 1 96 ? -9.710 -17.805 -7.364 1.00 98.38 96 GLN A C 1
ATOM 734 O O . GLN A 1 96 ? -9.712 -18.440 -6.312 1.00 98.38 96 GLN A O 1
ATOM 739 N N . CYS A 1 97 ? -10.321 -16.623 -7.466 1.00 98.31 97 CYS A N 1
ATOM 740 C CA . CYS A 1 97 ? -11.008 -16.009 -6.332 1.00 98.31 97 CYS A CA 1
ATOM 741 C C . CYS A 1 97 ? -12.207 -16.834 -5.853 1.00 98.31 97 CYS A C 1
ATOM 743 O O . CYS A 1 97 ? -12.376 -17.018 -4.650 1.00 98.31 97 CYS A O 1
ATOM 745 N N . ARG A 1 98 ? -13.019 -17.388 -6.763 1.00 97.94 98 ARG A N 1
ATOM 746 C CA . ARG A 1 98 ? -14.202 -18.187 -6.388 1.00 97.94 98 ARG A CA 1
ATOM 747 C C . ARG A 1 98 ? -13.858 -19.475 -5.639 1.00 97.94 98 ARG A C 1
ATOM 749 O O . ARG A 1 98 ? -14.697 -19.971 -4.894 1.00 97.94 98 ARG A O 1
ATOM 756 N N . ARG A 1 99 ? -12.643 -20.007 -5.811 1.00 97.62 99 ARG A N 1
ATOM 7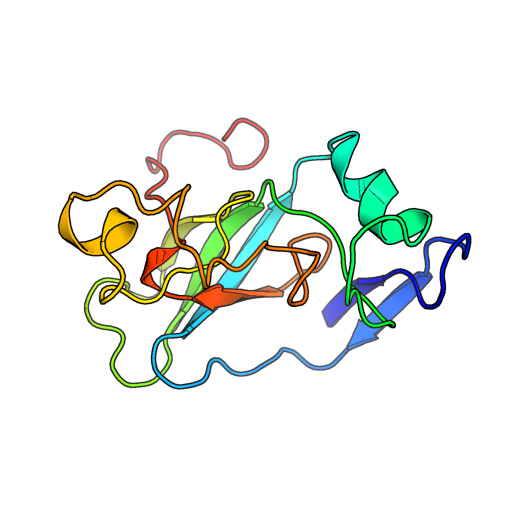57 C CA . ARG A 1 99 ? -12.127 -21.154 -5.042 1.00 97.62 99 ARG A CA 1
ATOM 758 C C . ARG A 1 99 ? -11.292 -20.758 -3.813 1.00 97.62 99 ARG A C 1
ATOM 760 O O . ARG A 1 99 ? -10.706 -21.636 -3.191 1.00 97.62 99 ARG A O 1
ATOM 767 N N . GLY A 1 100 ? -11.215 -19.465 -3.482 1.00 97.12 100 GLY A N 1
ATOM 768 C CA . GLY A 1 100 ? -10.458 -18.940 -2.337 1.00 97.12 100 GLY A CA 1
ATOM 769 C C . GLY A 1 100 ? -8.951 -18.769 -2.570 1.00 97.12 100 GLY A C 1
ATOM 770 O O . GLY A 1 100 ? -8.214 -18.479 -1.634 1.00 97.12 100 GLY A O 1
ATOM 771 N N . ASP A 1 101 ? -8.477 -18.923 -3.806 1.00 97.44 101 ASP A N 1
ATOM 772 C CA . ASP A 1 101 ? -7.069 -18.773 -4.186 1.00 97.44 101 ASP A CA 1
ATOM 773 C C . ASP A 1 101 ? -6.774 -17.328 -4.625 1.00 97.44 101 ASP A C 1
ATOM 775 O O . ASP A 1 101 ? -6.469 -17.034 -5.784 1.00 97.44 101 ASP A O 1
ATOM 779 N N . PHE A 1 102 ? -6.941 -16.390 -3.692 1.00 97.19 102 PHE A N 1
ATOM 780 C CA . PHE A 1 102 ? -6.877 -14.951 -3.968 1.00 97.19 102 PHE A CA 1
ATOM 781 C C . PHE A 1 102 ? -5.498 -14.480 -4.449 1.00 97.19 102 PHE A C 1
ATOM 783 O O . PHE A 1 102 ? -5.409 -13.579 -5.283 1.00 97.19 102 PHE A O 1
ATOM 790 N N . GLY A 1 103 ? -4.423 -15.137 -3.999 1.00 95.19 103 GLY A N 1
ATOM 791 C CA . GLY A 1 103 ? -3.055 -14.846 -4.443 1.00 95.19 103 GLY A CA 1
ATOM 792 C C . GLY A 1 103 ? -2.830 -15.090 -5.941 1.00 95.19 103 GLY A C 1
ATOM 793 O O . GLY A 1 103 ? -1.949 -14.468 -6.539 1.00 95.19 103 GLY A O 1
ATOM 794 N N . MET A 1 104 ? -3.659 -15.942 -6.554 1.00 97.00 104 MET A N 1
ATOM 795 C CA . MET A 1 104 ? -3.628 -16.271 -7.981 1.00 97.00 104 MET A CA 1
ATOM 796 C C . MET A 1 104 ? -4.721 -15.560 -8.786 1.00 97.00 104 MET A C 1
ATOM 798 O O . MET A 1 104 ? -4.977 -15.927 -9.934 1.00 97.00 104 MET A O 1
ATOM 802 N N . CYS A 1 105 ? -5.366 -14.538 -8.214 1.00 98.38 105 CYS A N 1
ATOM 803 C CA . CYS A 1 105 ? -6.332 -13.715 -8.932 1.00 98.38 105 CYS A CA 1
ATOM 804 C C . CYS A 1 105 ? -5.733 -13.189 -10.249 1.00 98.38 105 CYS A C 1
ATOM 806 O O . CYS A 1 105 ? -4.648 -12.602 -10.271 1.00 98.38 105 CYS A O 1
ATOM 808 N N . ILE A 1 106 ? -6.459 -13.356 -11.357 1.00 97.50 106 ILE A N 1
ATOM 809 C CA . ILE A 1 106 ? -6.010 -12.872 -12.676 1.00 97.50 106 ILE A CA 1
ATOM 810 C C . ILE A 1 106 ? -6.015 -11.340 -12.768 1.00 97.50 106 ILE A C 1
ATOM 812 O O . ILE A 1 106 ? -5.298 -10.766 -13.579 1.00 97.50 106 ILE A O 1
ATOM 816 N N . ASN A 1 107 ? -6.798 -10.693 -11.904 1.00 96.75 107 ASN A N 1
ATOM 817 C CA . ASN A 1 107 ? -6.892 -9.245 -11.743 1.00 96.75 107 ASN A CA 1
ATOM 818 C C . ASN A 1 107 ? -6.214 -8.774 -10.443 1.00 96.75 107 ASN A C 1
ATOM 820 O O . ASN A 1 107 ? -6.592 -7.744 -9.884 1.00 96.75 107 ASN A O 1
ATOM 824 N N . ARG A 1 108 ? -5.249 -9.550 -9.924 1.00 96.38 108 ARG A N 1
ATOM 825 C CA . ARG A 1 108 ? -4.530 -9.223 -8.687 1.00 96.38 108 ARG A CA 1
ATOM 826 C C . ARG A 1 108 ? -3.858 -7.856 -8.763 1.00 96.38 108 ARG A C 1
ATOM 828 O O . ARG A 1 108 ? -3.413 -7.422 -9.827 1.00 96.38 108 ARG A O 1
ATOM 835 N N . LYS A 1 109 ? -3.719 -7.239 -7.597 1.00 97.31 109 LYS A N 1
ATOM 836 C CA . LYS A 1 109 ? -2.902 -6.047 -7.378 1.00 97.31 109 LYS A CA 1
ATOM 837 C C . LYS A 1 109 ? -1.760 -6.354 -6.422 1.00 97.31 109 LYS A C 1
ATOM 839 O O . LYS A 1 109 ? -1.853 -7.280 -5.615 1.00 97.31 109 LYS A O 1
ATOM 844 N N . VAL A 1 110 ? -0.688 -5.581 -6.531 1.00 98.06 110 VAL A N 1
ATOM 845 C CA . VAL A 1 110 ? 0.507 -5.701 -5.702 1.00 98.06 110 VAL A CA 1
ATOM 846 C C . VAL A 1 110 ? 0.799 -4.376 -5.008 1.00 98.06 110 VAL A C 1
ATOM 848 O O . VAL A 1 110 ? 0.981 -3.340 -5.656 1.00 98.06 110 VAL A O 1
ATOM 851 N N . THR A 1 111 ? 0.859 -4.429 -3.679 1.00 98.62 111 THR A N 1
ATOM 852 C CA . THR A 1 111 ? 1.212 -3.292 -2.822 1.00 98.62 111 THR A CA 1
ATOM 853 C C . THR A 1 111 ? 2.602 -2.766 -3.178 1.00 98.62 111 THR A C 1
ATOM 855 O O . THR A 1 111 ? 3.517 -3.545 -3.432 1.00 98.62 111 THR A O 1
ATOM 858 N N . GLY A 1 112 ? 2.768 -1.444 -3.246 1.00 98.25 112 GLY A N 1
ATOM 859 C CA . GLY A 1 112 ? 4.045 -0.814 -3.602 1.00 98.25 112 GLY A CA 1
ATOM 860 C C . GLY A 1 112 ? 4.408 -0.883 -5.091 1.00 98.25 112 GLY A C 1
ATOM 861 O O . GLY A 1 112 ? 5.402 -0.283 -5.492 1.00 98.25 112 GLY A O 1
ATOM 862 N N . ILE A 1 113 ? 3.608 -1.559 -5.928 1.00 98.12 113 ILE A N 1
ATOM 863 C CA . ILE A 1 113 ? 3.810 -1.660 -7.383 1.00 98.12 113 ILE A CA 1
ATOM 864 C C . ILE A 1 113 ? 2.625 -1.038 -8.133 1.00 98.12 113 ILE A C 1
ATOM 866 O O . ILE A 1 113 ? 2.771 -0.011 -8.806 1.00 98.12 113 ILE A O 1
ATOM 870 N N . ASP A 1 114 ? 1.435 -1.630 -8.001 1.00 97.69 114 ASP A N 1
ATOM 871 C CA . ASP A 1 114 ? 0.213 -1.148 -8.657 1.00 97.69 114 ASP A CA 1
ATOM 872 C C . ASP A 1 114 ? -0.278 0.177 -8.052 1.00 97.69 114 ASP A C 1
ATOM 874 O O . ASP A 1 114 ? -0.847 1.020 -8.747 1.00 97.69 114 ASP A O 1
ATOM 878 N N . PHE A 1 115 ? -0.018 0.380 -6.762 1.00 98.12 115 PHE A N 1
ATOM 879 C CA . PHE A 1 115 ? -0.335 1.578 -5.987 1.00 98.12 115 PHE A CA 1
ATOM 880 C C . PHE A 1 115 ? 0.753 1.827 -4.932 1.00 98.12 115 PHE A C 1
ATOM 882 O O . PHE A 1 115 ? 1.651 1.004 -4.754 1.00 98.12 115 PHE A O 1
ATOM 889 N N . ASP A 1 116 ? 0.709 2.990 -4.281 1.00 98.69 116 ASP A N 1
ATOM 890 C CA . ASP A 1 116 ? 1.715 3.401 -3.299 1.00 98.69 116 ASP A CA 1
ATOM 891 C C . ASP A 1 116 ? 1.701 2.491 -2.060 1.00 98.69 116 ASP A C 1
ATOM 893 O O . ASP A 1 116 ? 0.642 2.150 -1.536 1.00 98.69 116 ASP A O 1
ATOM 897 N N . GLY A 1 117 ? 2.893 2.086 -1.627 1.00 98.69 117 GLY A N 1
ATOM 898 C CA . GLY A 1 117 ? 3.139 1.129 -0.558 1.00 98.69 117 GLY A CA 1
ATOM 899 C C . GLY A 1 117 ? 3.554 1.752 0.775 1.00 98.69 117 GLY A C 1
ATOM 900 O O . GLY A 1 117 ? 3.258 2.908 1.077 1.00 98.69 117 GLY A O 1
ATOM 901 N N . GLY A 1 118 ? 4.230 0.935 1.580 1.00 98.62 118 GLY A N 1
ATOM 902 C CA . GLY A 1 118 ? 4.511 1.167 2.996 1.00 98.62 118 GLY A CA 1
ATOM 903 C C . GLY A 1 118 ? 5.691 2.064 3.335 1.00 98.62 118 GLY A C 1
ATOM 904 O O . GLY A 1 118 ? 5.868 2.392 4.504 1.00 98.62 118 GLY A O 1
ATOM 905 N N . TYR A 1 119 ? 6.501 2.493 2.366 1.00 98.75 119 TYR A N 1
ATOM 906 C CA . TYR A 1 119 ? 7.603 3.427 2.626 1.00 98.75 119 TYR A CA 1
ATOM 907 C C . TYR A 1 119 ? 7.120 4.870 2.811 1.00 98.75 119 TYR A C 1
ATOM 909 O O . TYR A 1 119 ? 7.653 5.814 2.230 1.00 98.75 119 TYR A O 1
ATOM 917 N N . ALA A 1 120 ? 6.085 5.052 3.623 1.00 98.81 120 ALA A N 1
ATOM 918 C CA . ALA A 1 120 ? 5.471 6.327 3.926 1.00 98.81 120 ALA A CA 1
ATOM 919 C C . ALA A 1 120 ? 4.719 6.272 5.261 1.00 98.81 120 ALA A C 1
ATOM 921 O O . ALA A 1 120 ? 4.395 5.197 5.747 1.00 98.81 120 ALA A O 1
ATOM 922 N N . GLU A 1 121 ? 4.413 7.428 5.855 1.00 98.88 121 GLU A N 1
ATOM 923 C CA . GLU A 1 121 ? 3.726 7.479 7.160 1.00 98.88 121 GLU A CA 1
ATOM 924 C C . GLU A 1 121 ? 2.269 6.970 7.109 1.00 98.88 121 GLU A C 1
ATOM 926 O O . GLU A 1 121 ? 1.736 6.505 8.119 1.00 98.88 121 GLU A O 1
ATOM 931 N N . TYR A 1 122 ? 1.617 7.050 5.943 1.00 98.88 122 TYR A N 1
ATOM 932 C CA . TYR A 1 122 ? 0.277 6.510 5.700 1.00 98.88 122 TYR A CA 1
ATOM 933 C C . TYR A 1 122 ? 0.199 5.866 4.316 1.00 98.88 122 TYR A C 1
ATOM 935 O O . TYR A 1 122 ? 0.792 6.364 3.362 1.00 98.88 122 TYR A O 1
ATOM 943 N N . MET A 1 123 ? -0.595 4.807 4.178 1.00 98.75 123 MET A N 1
ATOM 944 C CA . MET A 1 123 ? -0.871 4.181 2.883 1.00 98.75 123 MET A CA 1
ATOM 945 C C . MET A 1 123 ? -2.349 3.820 2.725 1.00 98.75 123 MET A C 1
ATOM 947 O O . MET A 1 123 ? -3.068 3.676 3.715 1.00 98.75 123 MET A O 1
ATOM 951 N N . ILE A 1 124 ? -2.795 3.657 1.479 1.00 98.75 124 ILE A N 1
ATOM 952 C CA . ILE A 1 124 ? -4.130 3.147 1.151 1.00 98.75 124 ILE A CA 1
ATOM 953 C C . ILE A 1 124 ? -4.003 1.694 0.699 1.00 98.75 124 ILE A C 1
ATOM 955 O O . ILE A 1 124 ? -3.239 1.403 -0.217 1.00 98.75 124 ILE A O 1
ATOM 959 N N . ALA A 1 125 ? -4.776 0.799 1.306 1.00 98.62 125 ALA A N 1
ATOM 960 C CA . ALA A 1 125 ? -4.864 -0.605 0.918 1.00 98.62 125 ALA A CA 1
ATOM 961 C C . ALA A 1 125 ? -6.329 -1.005 0.673 1.00 98.62 125 ALA A C 1
ATOM 963 O O . ALA A 1 125 ? -7.218 -0.501 1.367 1.00 98.62 125 ALA A O 1
ATOM 964 N N . PRO A 1 126 ? -6.621 -1.906 -0.281 1.00 98.38 126 PRO A N 1
ATOM 965 C CA . PRO A 1 126 ? -7.942 -2.525 -0.375 1.00 98.38 126 PRO A CA 1
ATOM 966 C C . PRO A 1 126 ? -8.267 -3.319 0.891 1.00 98.38 126 PRO A C 1
ATOM 968 O O . PRO A 1 126 ? -7.403 -4.011 1.427 1.00 98.38 126 PRO A O 1
ATOM 971 N N . ALA A 1 127 ? -9.500 -3.221 1.386 1.00 98.31 127 ALA A N 1
ATOM 972 C CA . ALA A 1 127 ? -9.907 -3.816 2.660 1.00 98.31 127 ALA A CA 1
ATOM 973 C C . ALA A 1 127 ? -9.675 -5.336 2.723 1.00 98.31 127 ALA A C 1
ATOM 975 O O . ALA A 1 127 ? -9.396 -5.881 3.787 1.00 98.31 127 ALA A O 1
ATOM 976 N N . GLU A 1 128 ? -9.770 -6.034 1.597 1.00 97.44 128 GLU A N 1
ATOM 977 C CA . GLU A 1 128 ? -9.546 -7.475 1.482 1.00 97.44 128 GLU A CA 1
ATOM 978 C C . GLU A 1 128 ? -8.067 -7.894 1.479 1.00 97.44 128 GLU A C 1
ATOM 980 O O . GLU A 1 128 ? -7.764 -9.087 1.524 1.00 97.44 128 GLU A O 1
ATOM 985 N N . ALA A 1 129 ? -7.145 -6.933 1.398 1.00 97.75 129 ALA A N 1
ATOM 986 C CA . ALA A 1 129 ? -5.705 -7.169 1.399 1.00 97.75 129 ALA A CA 1
ATOM 987 C C . ALA A 1 129 ? -5.075 -7.108 2.802 1.00 97.75 129 ALA A C 1
ATOM 989 O O . ALA A 1 129 ? -3.919 -7.496 2.966 1.00 97.75 129 ALA A O 1
ATOM 990 N N . LEU A 1 130 ? -5.816 -6.623 3.802 1.00 98.38 130 LEU A N 1
ATOM 991 C CA . LEU A 1 130 ? -5.328 -6.485 5.172 1.00 98.38 130 LEU A CA 1
ATOM 992 C C . LEU A 1 130 ? -5.327 -7.839 5.895 1.00 98.38 130 LEU A C 1
ATOM 994 O O . LEU A 1 130 ? -6.256 -8.638 5.762 1.00 98.38 130 LEU A O 1
ATOM 998 N N . ALA A 1 131 ? -4.308 -8.056 6.720 1.00 97.62 131 ALA A N 1
ATOM 999 C CA . ALA A 1 131 ? -4.219 -9.160 7.668 1.00 97.62 131 ALA A CA 1
ATOM 1000 C C . ALA A 1 131 ? -4.331 -8.631 9.103 1.00 97.62 131 ALA A C 1
ATOM 1002 O O . ALA A 1 131 ? -3.853 -7.541 9.393 1.00 97.62 131 ALA A O 1
ATOM 1003 N N . VAL A 1 132 ? -4.941 -9.391 10.013 1.00 97.81 132 VAL A N 1
ATOM 1004 C CA . VAL A 1 132 ? -4.983 -9.032 11.442 1.00 97.81 132 VAL A CA 1
ATOM 1005 C C . VAL A 1 132 ? -3.605 -9.266 12.064 1.00 97.81 132 VAL A C 1
ATOM 1007 O O . VAL A 1 132 ? -3.026 -10.332 11.864 1.00 97.81 132 VAL A O 1
ATOM 1010 N N . ILE A 1 133 ? -3.116 -8.307 12.854 1.00 97.19 133 ILE A N 1
ATOM 1011 C CA . ILE A 1 133 ? -1.922 -8.473 13.697 1.00 97.19 133 ILE A CA 1
ATOM 1012 C C . ILE A 1 133 ? -2.369 -8.551 15.170 1.00 97.19 133 ILE A C 1
ATOM 1014 O O . ILE A 1 133 ? -3.132 -7.684 15.599 1.00 97.19 133 ILE A O 1
ATOM 1018 N N . PRO A 1 134 ? -1.918 -9.547 15.961 1.00 95.81 134 PRO A N 1
ATOM 1019 C CA . PRO A 1 134 ? -2.182 -9.602 17.403 1.00 95.81 134 PRO A CA 1
ATOM 1020 C C . PRO A 1 134 ? -1.639 -8.371 18.135 1.00 95.81 134 PRO A C 1
ATOM 1022 O O . PRO A 1 134 ? -0.569 -7.877 17.790 1.00 95.81 134 PRO A O 1
ATOM 1025 N N . ASP A 1 135 ? -2.319 -7.880 19.171 1.00 92.50 135 ASP A N 1
ATOM 1026 C CA . ASP A 1 135 ? -1.898 -6.666 19.888 1.00 92.50 135 ASP A CA 1
ATOM 1027 C C . ASP A 1 135 ? -0.528 -6.803 20.569 1.00 92.50 135 ASP A C 1
ATOM 1029 O O . ASP A 1 135 ? 0.183 -5.811 20.720 1.00 92.50 135 ASP A O 1
ATOM 1033 N N . GLU A 1 136 ? -0.128 -8.022 20.919 1.00 95.69 136 GLU A N 1
ATOM 1034 C CA . GLU A 1 136 ? 1.112 -8.318 21.631 1.00 95.69 136 GLU A CA 1
ATOM 1035 C C . GLU A 1 136 ? 2.360 -8.334 20.734 1.00 95.69 136 GLU A C 1
ATOM 1037 O O . GLU A 1 136 ? 3.466 -8.263 21.263 1.00 95.69 136 GLU A O 1
ATOM 1042 N N . LEU A 1 137 ? 2.210 -8.438 19.406 1.00 95.88 137 LEU A N 1
ATOM 1043 C CA . LEU A 1 137 ? 3.339 -8.567 18.474 1.00 95.88 137 LEU A CA 1
ATOM 1044 C C . LEU A 1 137 ? 3.872 -7.184 18.054 1.00 95.88 137 LEU A C 1
ATOM 1046 O O . LEU A 1 137 ? 3.153 -6.480 17.347 1.00 95.88 137 LEU A O 1
ATOM 1050 N N . PRO A 1 138 ? 5.079 -6.743 18.446 1.00 96.38 138 PRO A N 1
ATOM 1051 C CA . PRO A 1 138 ? 5.594 -5.416 18.084 1.00 96.38 138 PRO A CA 1
ATOM 1052 C C . PRO A 1 138 ? 5.611 -5.187 16.566 1.00 96.38 138 PRO A C 1
ATOM 1054 O O . PRO A 1 138 ? 5.788 -6.132 15.806 1.00 96.38 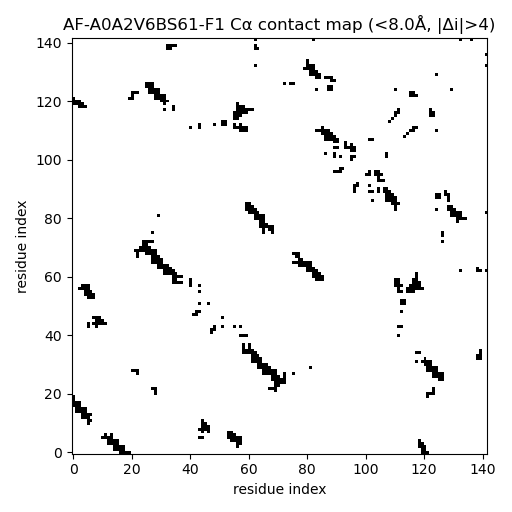138 PRO A O 1
ATOM 1057 N N . ALA A 1 139 ? 5.401 -3.950 16.104 1.00 96.62 139 ALA A N 1
ATOM 1058 C CA . ALA A 1 139 ? 5.269 -3.669 14.668 1.00 96.62 139 ALA A CA 1
ATOM 1059 C C . ALA A 1 139 ? 6.559 -3.976 13.889 1.00 96.62 139 ALA A C 1
ATOM 1061 O O . ALA A 1 139 ? 6.501 -4.423 12.752 1.00 96.62 139 ALA A O 1
ATOM 1062 N N . GLU A 1 140 ? 7.715 -3.760 14.510 1.00 96.19 140 GLU A N 1
ATOM 1063 C CA . GLU A 1 140 ? 9.041 -4.060 13.971 1.00 96.19 140 GLU A CA 1
ATOM 1064 C C . GLU A 1 140 ? 9.366 -5.564 13.890 1.00 96.19 140 GLU A C 1
ATOM 1066 O O . GLU A 1 140 ? 10.334 -5.937 13.229 1.00 96.19 140 GLU A O 1
ATOM 1071 N N . GLU A 1 141 ? 8.573 -6.413 14.552 1.00 94.50 141 GLU A N 1
ATOM 1072 C CA . GLU A 1 141 ? 8.708 -7.879 14.567 1.00 94.50 141 GLU A CA 1
ATOM 1073 C C . GLU A 1 141 ? 7.552 -8.598 13.846 1.00 94.50 141 GLU A C 1
ATOM 1075 O O . GLU A 1 141 ? 7.568 -9.828 13.750 1.00 94.50 141 GLU A O 1
ATOM 1080 N N . ALA A 1 142 ? 6.541 -7.849 13.392 1.00 87.94 142 ALA A N 1
ATOM 1081 C CA . ALA A 1 142 ? 5.303 -8.371 12.814 1.00 87.94 142 ALA A CA 1
ATOM 1082 C C . ALA A 1 142 ? 5.407 -8.732 11.327 1.00 87.94 142 ALA A C 1
ATOM 1084 O O . ALA A 1 142 ? 6.200 -8.096 10.598 1.00 87.94 142 ALA A O 1
#

Foldseek 3Di:
DWFFWAADAQGDTDTDDDDQDDEAAQKFKWQFPDFDDDPCLNCRNHVVDPPFDPRAGATFFTWTFGCDDHHPQDPDDGGFIKTAHQFQDADCPDPCNVVVNRVPHPPTDGARGNHHHRRGRMDMGRSVRIDGDDPPQDRHRD

Nearest PDB structures (foldseek):
  4z6k-assembly1_D  TM=9.661E-01  e=4.495E-15  Moraxella sp. TAE123
  6iqd-assembly1_A  TM=9.591E-01  e=1.587E-14  Geobacillus stearothermophilus
  3pii-assembly1_B  TM=9.572E-01  e=2.726E-14  Geobacillus stearothermophilus
  3meq-assembly1_C  TM=9.672E-01  e=1.653E-13  Brucella suis
  6z42-assembly1_B  TM=9.442E-01  e=1.621E-12  Halomonas elongata DSM 2581

Secondary structure (DSSP, 8-state):
-EEEEE-STTPPEEEEE-PPPPP-TTEEEEEEEEE---GGGHHHHHT-STT--SSB-----EEEEEEEE-TT--S--TT-EEEE-SB----S-SHHHHTT-GGG-TT--BBTTTB--SSBSEEEEEGGGEEE--TTS-GGG-